Protein 5O45 (pdb70)

InterPro domains:
  IPR003599 Immunoglobulin domain subtype [SM00409] (24-131)
  IPR003599 Immunoglobulin domain subtype [SM00409] (139-227)
  IPR007110 Immunoglobulin-like domain [PS50835] (33-127)
  IPR007110 Immunoglobulin-like domain [PS50835] (133-225)
  IPR013106 Immunoglobulin V-set domain [PF07686] (29-128)
  IPR013162 CD80-like, immunoglobulin C2-set [PF08205] (137-219)
  IPR013783 Immunoglobulin-like fold [G3DSA:2.60.40.10] (17-136)
  IPR013783 Immunoglobulin-like fold [G3DSA:2.60.40.10] (137-239)
  IPR036179 Immunoglobulin-like domain superfamily [SSF48726] (19-128)
  IPR036179 Immunoglobulin-like domain superfamily [SSF48726] (147-221)
  IPR051713 T-cell Activation and Immune Regulation Protein [PTHR25466] (1-289)

Radius of gyration: 16.42 Å; Cα contacts (8 Å, |Δi|>4): 310; chains: 2; bounding box: 39×27×51 Å

GO terms:
  GO:0005515 protein binding (F, IPI)
  GO:0050860 negative regulation of T cell receptor signaling pathway (P, IDA)
  GO:0050868 negative regulation of T cell activation (P, IDA)
  GO:0048018 receptor ligand activity (F, IDA)
  GO:0031901 early endosome membrane (C, IDA)
  GO:0055038 recycling endosome membrane (C, IDA)
  GO:0035666 TRIF-dependent toll-like receptor signaling pathway (P, IDA)
  GO:0005886 plasma membrane (C, IDA)
  GO:0003713 transcription coactivator activity (F, IDA)
  GO:0005886 plasma membrane (C, EXP)
  GO:0012505 endomembrane system (C, EXP)
  GO:0002841 negative regulation of T cell mediated immune response to tumor cell (P, IMP)
  GO:2001186 negative regulation of CD8-positive, alpha-beta T cell activation (P, IMP)
  GO:0034097 response to cytokine (P, IDA)
  GO:0000139 Golgi membrane (C, TAS)
  GO:0005789 endoplasmic reticulum membrane (C, TAS)
  GO:0005829 cytosol (C, TAS)
  GO:0005886 plasma membrane (C, TAS)
  GO:0005654 nucleopl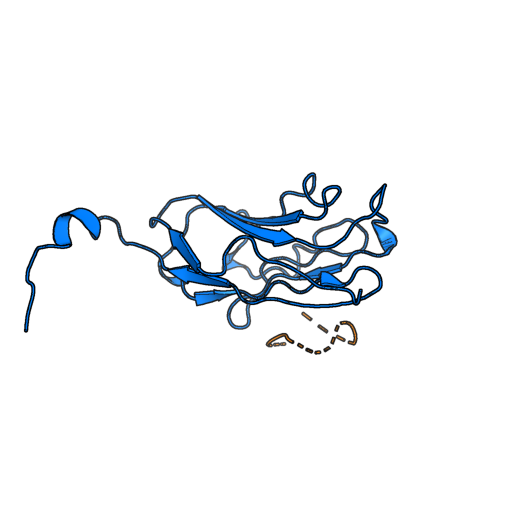asm (C, IDA)
  GO:0016607 nuclear speck (C, IDA)

B-factor: mean 17.04, std 10.74, range [5.49, 106.11]

Nearest PDB structures (foldseek):
  5x8m-assembly1_A  TM=9.997E-01  e=5.915E-23  Homo sapiens
  6nm8-assembly1_A  TM=9.267E-01  e=4.887E-24  Homo sapiens
  6noj-assembly1_A  TM=9.198E-01  e=1.434E-23  Homo sapiens
  5c3t-assembly1_A  TM=9.102E-01  e=3.978E-23  Homo sapiens
  7yds-assembly1_A  TM=9.857E-01  e=5.707E-22  Homo sapiens

Secondary structure (DSSP, 8-state):
-----B-S-SEEEEETTS-EEEEEE----SS--GGG-EEEEEETTEEEEEEETTEE-GGGS-GGGTTTEEE-GGGGGGTEEEEEESS--GGG-EEEEEEEEESEEEEEEEEEEEE-TTTTTTTTS----/--------

Organism: Homo sapiens (NCBI:txid9606)

Foldseek 3Di:
DAWDKDFPDQEAEEEAQAKDKGKIFTDDPAFADQQFKWKWKDFDHFTQWTGHSHDTDVVRGDPVQVVFWDFPSVCVRVRMGIIMGGRDHQVPFGKMKMWMTRPHIDIDIHGYGYDYDCCVVCVVVDDDD/DVVVPDDD

Sequence (137 aa):
NAFTTVTVPPKDLYVVEYGSNMTIECKFPVEKQLDLAALIVYWEMMEDKNIIIQQFVHGEEDDLKKVVQHSSYRQRRARLLLKKDQLSSLGNAALQITDVKLQDAGVYRRCMMISYGGADYKRITVKVNNAPYAAALEHHHHHHFDVYWYLG

CATH classification: 2.60.40.10

Solvent-accessible surface area: 8542 Å² total

Structure (mmCIF, N/CA/C/O backbone):
data_5O45
#
_entry.id   5O45
#
_cell.length_a   31.814
_cell.length_b   53.682
_cell.length_c   80.926
_cell.angle_alpha   90.000
_cell.angle_beta   90.000
_cell.angle_gamma   90.000
#
_symmetry.space_group_name_H-M   'P 21 21 21'
#
loop_
_entity.id
_entity.type
_entity.pdbx_description
1 polymer 'Programmed cell death 1 ligand 1'
2 polymer PHE-MEA-9KK-SAR-ASP-VAL-MEA-TYR-SAR-TRP-TYR-LEU-CCS-GLY-NH2
3 water water
#
loop_
_atom_site.group_PDB
_atom_site.id
_atom_site.type_symbol
_atom_site.label_atom_id
_atom_site.label_alt_id
_atom_site.label_comp_id
_atom_site.label_asym_id
_atom_site.label_entity_id
_atom_site.label_seq_id
_atom_site.pdbx_PDB_ins_code
_atom_site.Cartn_x
_atom_site.Cartn_y
_atom_site.Cartn_z
_atom_site.occupancy
_atom_site.B_iso_or_equiv
_atom_site.auth_seq_id
_atom_site.auth_comp_id
_atom_site.auth_asym_id
_atom_site.auth_atom_id
_atom_site.pdbx_PDB_model_num
ATOM 1 N N . ASN A 1 1 ? -0.952 8.873 -32.964 0.49 35.37 17 ASN A N 1
ATOM 2 C CA . ASN A 1 1 ? -0.945 9.290 -31.555 0.64 35.38 17 ASN A CA 1
ATOM 3 C C . ASN A 1 1 ? 0.463 9.170 -30.979 0.74 35.58 17 ASN A C 1
ATOM 4 O O . ASN A 1 1 ? 1.167 8.224 -31.309 0.77 37.70 17 ASN A O 1
ATOM 7 N N . ALA A 1 2 ? 0.881 10.159 -30.183 0.81 32.79 18 ALA A N 1
ATOM 8 C CA . ALA A 1 2 ? 2.218 10.154 -29.609 0.59 29.91 18 ALA A CA 1
ATOM 9 C C . ALA A 1 2 ? 2.384 8.954 -28.694 1.00 25.42 18 ALA A C 1
ATOM 10 O O . ALA A 1 2 ? 1.417 8.438 -28.127 0.71 25.03 18 ALA A O 1
ATOM 17 N N . PHE A 1 3 ? 3.642 8.574 -28.468 1.00 21.85 19 PHE A N 1
ATOM 18 C CA . PHE A 1 3 ? 3.961 7.436 -27.624 1.00 17.43 19 PHE A CA 1
ATOM 19 C C . PHE A 1 3 ? 3.586 7.734 -26.190 1.00 17.56 19 PHE A C 1
ATOM 20 O O . PHE A 1 3 ? 4.039 8.740 -25.587 1.00 20.44 19 PHE A O 1
ATOM 37 N N A THR A 1 4 ? 2.712 6.899 -25.642 0.75 15.36 20 THR A N 1
ATOM 38 N N B THR A 1 4 ? 2.710 6.904 -25.638 0.25 18.20 20 THR A N 1
ATOM 39 C CA A THR A 1 4 ? 2.170 7.141 -24.314 0.75 15.71 20 THR A CA 1
ATOM 40 C CA B THR A 1 4 ? 2.183 7.147 -24.306 0.25 19.14 20 THR A CA 1
ATOM 41 C C A THR A 1 4 ? 2.234 5.868 -23.496 0.75 15.03 20 THR A C 1
ATOM 42 C C B THR A 1 4 ? 2.229 5.869 -23.494 0.25 17.09 20 THR A C 1
ATOM 43 O O A THR A 1 4 ? 1.833 4.794 -23.972 0.75 16.86 20 THR A O 1
ATOM 44 O O B THR A 1 4 ? 1.817 4.804 -23.967 0.25 18.81 20 THR A O 1
ATOM 65 N N . VAL A 1 5 ? 2.722 5.993 -22.277 1.00 13.59 21 VAL A N 1
ATOM 66 C CA . VAL A 1 5 ? 2.663 4.935 -21.290 1.00 11.59 21 VAL A CA 1
ATOM 67 C C . VAL A 1 5 ? 1.384 5.124 -20.474 0.92 11.76 21 VAL A C 1
ATOM 68 O O . VAL A 1 5 ? 1.090 6.261 -20.091 0.92 12.37 21 VAL A O 1
ATOM 81 N N . THR A 1 6 ? 0.613 4.035 -20.253 1.00 12.74 22 THR A N 1
ATOM 82 C CA . THR A 1 6 ? -0.638 4.073 -19.527 1.00 13.20 22 THR A CA 1
ATOM 83 C C . THR A 1 6 ? -0.479 3.257 -18.250 1.00 11.76 22 THR A C 1
ATOM 84 O O . THR A 1 6 ? 0.355 2.361 -18.151 1.00 11.51 22 THR A O 1
ATOM 91 N N . VAL A 1 7 ? -1.325 3.543 -17.276 0.97 12.34 23 VAL A N 1
ATOM 92 C CA . VAL A 1 7 ? -1.391 2.747 -16.077 1.00 11.79 23 VAL A CA 1
ATOM 93 C C . VAL A 1 7 ? -2.811 2.213 -15.898 1.00 11.86 23 VAL A C 1
ATOM 94 O O . VAL A 1 7 ? -3.786 2.983 -16.027 0.92 13.17 23 VAL A O 1
ATOM 107 N N A PRO A 1 8 ? -2.972 0.927 -15.507 0.47 11.10 24 PRO A N 1
ATOM 108 N N B PRO A 1 8 ? -2.980 0.987 -15.470 0.53 11.79 24 PRO A N 1
ATOM 109 C CA A PRO A 1 8 ? -4.319 0.440 -15.102 0.47 11.00 24 PRO A CA 1
ATOM 110 C CA B PRO A 1 8 ? -4.354 0.544 -15.182 0.53 11.57 24 PRO A CA 1
ATOM 111 C C A PRO A 1 8 ? -4.916 1.270 -14.011 0.47 10.13 24 PRO A C 1
ATOM 112 C C B PRO A 1 8 ? -4.935 1.236 -14.003 0.53 9.93 24 PRO A C 1
ATOM 113 O O A PRO A 1 8 ? -6.114 1.554 -13.987 0.47 10.48 24 PRO A O 1
ATOM 114 O O B PRO A 1 8 ? -6.152 1.392 -13.924 0.53 9.95 24 PRO A O 1
ATOM 135 N N . LYS A 1 9 ? -4.076 1.633 -13.046 1.00 9.76 25 LYS A N 1
ATOM 136 C CA . LYS A 1 9 ? -4.474 2.473 -11.931 0.98 10.29 25 LYS A CA 1
ATOM 137 C C . LYS A 1 9 ? -3.184 3.096 -11.384 0.97 9.53 25 LYS A C 1
ATOM 138 O O . LYS A 1 9 ? -2.066 2.607 -11.618 0.86 9.04 25 LYS A O 1
ATOM 157 N N . ASP A 1 10 ? -3.358 4.180 -10.656 1.00 9.82 26 ASP A N 1
ATOM 158 C CA . ASP A 1 10 ? -2.217 4.936 -10.132 0.97 10.25 26 ASP A CA 1
ATOM 159 C C . ASP A 1 10 ? -2.021 4.810 -8.651 0.94 8.63 26 ASP A C 1
ATOM 160 O O . ASP A 1 10 ? -1.114 5.486 -8.099 0.89 9.21 26 ASP A O 1
ATOM 169 N N . LEU A 1 11 ? -2.766 3.941 -7.980 0.96 9.59 27 LEU A N 1
ATOM 170 C CA . LEU A 1 11 ? -2.685 3.757 -6.544 1.00 9.82 27 LEU A CA 1
ATOM 171 C 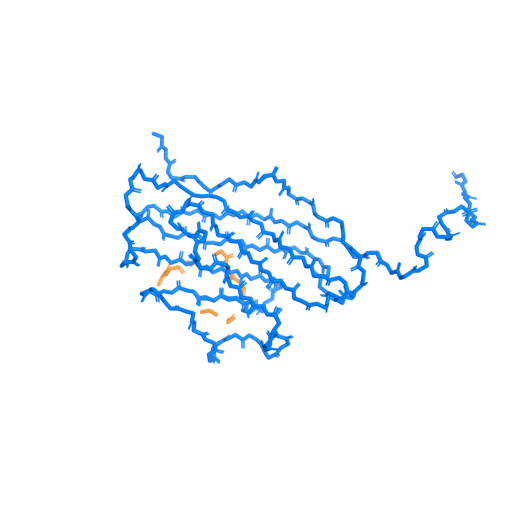C . LEU A 1 11 ? -2.907 2.286 -6.260 0.98 9.43 27 LEU A C 1
ATOM 172 O O . LEU A 1 11 ? -3.913 1.717 -6.693 0.84 10.35 27 LEU A O 1
ATOM 188 N N . TYR A 1 12 ? -1.974 1.646 -5.559 1.00 8.68 28 TYR A N 1
ATOM 189 C CA . TYR A 1 12 ? -2.101 0.268 -5.084 1.00 8.70 28 TYR A CA 1
ATOM 190 C C . TYR A 1 12 ? -2.065 0.268 -3.582 1.00 8.62 28 TYR A C 1
ATOM 191 O O . TYR A 1 12 ? -1.105 0.773 -2.988 0.98 10.52 28 TYR A O 1
ATOM 209 N N . VAL A 1 13 ? -3.055 -0.355 -2.964 1.00 9.14 29 VAL A N 1
ATOM 210 C CA . VAL A 1 13 ? -3.096 -0.588 -1.524 1.00 9.85 29 VAL A CA 1
ATOM 211 C C . VAL A 1 13 ? -2.776 -2.058 -1.316 1.00 10.11 29 VAL A C 1
ATOM 212 O O . VAL A 1 13 ? -3.479 -2.937 -1.840 0.95 11.65 29 VAL A O 1
ATOM 225 N N . VAL A 1 14 ? -1.699 -2.330 -0.625 1.00 9.34 30 VAL A N 1
ATOM 226 C CA . VAL A 1 14 ? -1.160 -3.686 -0.525 1.00 11.00 30 VAL A CA 1
ATOM 227 C C . VAL A 1 14 ? -0.959 -4.067 0.921 1.00 10.27 30 VAL A C 1
ATOM 228 O O . VAL A 1 14 ? -0.701 -3.222 1.767 1.00 11.67 30 VAL A O 1
ATOM 241 N N . GLU A 1 15 ? -1.058 -5.352 1.225 1.00 11.26 31 GLU A N 1
ATOM 242 C CA . GLU A 1 15 ? -0.849 -5.818 2.584 1.00 11.65 31 GLU A CA 1
ATOM 243 C C . GLU A 1 15 ? 0.632 -6.045 2.862 1.00 10.70 31 GLU A C 1
ATOM 244 O O . GLU A 1 15 ? 1.364 -6.636 2.065 1.00 11.74 31 GLU A O 1
ATOM 256 N N . TYR A 1 16 ? 1.071 -5.659 4.051 0.93 10.46 32 TYR A N 1
ATOM 257 C CA . TYR A 1 16 ? 2.437 -5.963 4.518 0.95 10.58 32 TYR A CA 1
ATOM 258 C C . TYR A 1 16 ? 2.689 -7.473 4.371 0.92 11.23 32 TYR A C 1
ATOM 259 O O . TYR A 1 16 ? 1.839 -8.281 4.746 0.98 12.07 32 TYR A O 1
ATOM 277 N N . GLY A 1 17 ? 3.844 -7.851 3.821 1.00 11.96 33 GLY A N 1
ATOM 278 C CA . GLY A 1 17 ? 4.220 -9.269 3.681 0.91 13.59 33 GLY A CA 1
ATOM 279 C C . GLY A 1 17 ? 3.677 -9.952 2.452 0.93 14.32 33 GLY A C 1
ATOM 280 O O . GLY A 1 17 ? 4.047 -11.087 2.180 0.80 16.90 33 GLY A O 1
ATOM 284 N N . SER A 1 18 ? 2.825 -9.308 1.679 1.00 12.80 34 SER A N 1
ATOM 285 C CA . SER A 1 18 ? 2.307 -9.835 0.447 0.93 11.67 34 SER A CA 1
ATOM 286 C C . SER A 1 18 ? 3.319 -9.635 -0.684 1.00 10.91 34 SER A C 1
ATOM 287 O O . SER A 1 18 ? 4.347 -9.027 -0.528 1.00 13.25 34 SER A O 1
ATOM 295 N N . ASN A 1 19 ? 2.971 -10.145 -1.848 1.00 11.21 35 ASN A N 1
ATOM 296 C CA . ASN A 1 19 ? 3.667 -9.840 -3.081 1.00 11.71 35 ASN A CA 1
ATOM 297 C C . ASN A 1 19 ? 2.807 -8.882 -3.891 0.97 11.69 35 ASN A C 1
ATOM 298 O O . ASN A 1 19 ? 1.573 -9.037 -3.951 0.78 13.69 35 ASN A O 1
ATOM 309 N N . MET A 1 20 ? 3.419 -7.877 -4.501 1.00 10.65 36 MET A N 1
ATOM 310 C CA . MET A 1 20 ? 2.663 -6.937 -5.320 1.00 11.24 36 MET A CA 1
ATOM 311 C C . MET A 1 20 ? 3.227 -6.924 -6.722 1.00 9.96 36 MET A C 1
ATOM 312 O O . MET A 1 20 ? 4.426 -7.094 -6.933 1.00 10.22 36 MET A O 1
ATOM 326 N N . THR A 1 21 ? 2.337 -6.686 -7.699 0.99 9.45 37 THR A N 1
ATOM 327 C CA . THR A 1 21 ? 2.702 -6.494 -9.084 1.00 9.22 37 THR A CA 1
ATOM 328 C C . THR A 1 21 ? 2.088 -5.168 -9.530 1.00 8.90 37 THR A C 1
ATOM 329 O O . THR A 1 21 ? 0.852 -5.028 -9.513 1.00 11.39 37 THR A O 1
ATOM 340 N N . ILE A 1 22 ? 2.909 -4.203 -9.918 1.00 7.92 38 ILE A N 1
ATOM 341 C CA . ILE A 1 22 ? 2.453 -2.915 -10.420 1.00 7.93 38 ILE A CA 1
ATOM 342 C C . ILE A 1 22 ? 2.818 -2.814 -11.885 0.92 6.96 38 ILE A C 1
ATOM 343 O O . ILE A 1 22 ? 3.835 -3.321 -12.333 0.96 8.49 38 ILE A O 1
ATOM 359 N N . GLU A 1 23 ? 1.951 -2.173 -12.673 0.91 7.60 39 GLU A N 1
ATOM 360 C CA . GLU A 1 23 ? 2.031 -2.261 -14.120 0.90 7.63 39 GLU A CA 1
ATOM 361 C C . GLU A 1 23 ? 2.020 -0.920 -14.807 0.85 7.32 39 GLU A C 1
ATOM 362 O O . GLU A 1 23 ? 1.290 0.016 -14.433 0.91 7.99 39 GLU A O 1
ATOM 374 N N . CYS A 1 24 ? 2.785 -0.824 -15.881 1.00 6.68 40 CYS A N 1
ATOM 375 C CA . CYS A 1 24 ? 2.741 0.251 -16.875 1.00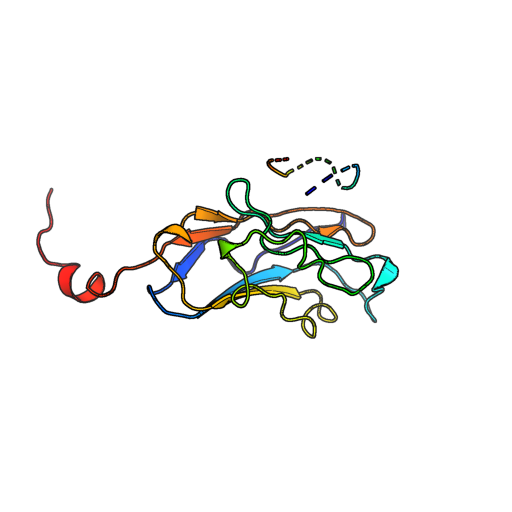 5.95 40 CYS A CA 1
ATOM 376 C C . CYS A 1 24 ? 2.630 -0.376 -18.252 1.00 6.71 40 CYS A C 1
ATOM 377 O O . CYS A 1 24 ? 3.349 -1.304 -18.562 1.00 8.41 40 CYS A O 1
ATOM 384 N N . LYS A 1 25 ? 1.753 0.119 -19.082 1.00 10.09 41 LYS A N 1
ATOM 385 C CA . LYS A 1 25 ? 1.519 -0.411 -20.392 1.00 10.26 41 LYS A CA 1
ATOM 386 C C . LYS A 1 25 ? 2.097 0.522 -21.443 1.00 9.91 41 LYS A C 1
ATOM 387 O O . LYS A 1 25 ? 2.118 1.744 -21.267 1.00 11.55 41 LYS A O 1
ATOM 406 N N . PHE A 1 26 ? 2.527 -0.045 -22.553 1.00 10.11 42 PHE A N 1
ATOM 407 C CA . PHE A 1 26 ? 3.106 0.717 -23.646 1.00 10.48 42 PHE A CA 1
ATOM 408 C C . PHE A 1 26 ? 2.688 0.082 -24.955 1.00 10.09 42 PHE A C 1
ATOM 409 O O . PHE A 1 26 ? 2.329 -1.104 -25.002 0.95 10.98 42 PHE A O 1
ATOM 426 N N . PRO A 1 27 ? 2.707 0.833 -26.052 0.96 10.09 43 PRO A N 1
ATOM 427 C CA . PRO A 1 27 ? 2.148 0.321 -27.300 1.00 10.98 43 PRO A CA 1
ATOM 428 C C . PRO A 1 27 ? 3.133 -0.610 -27.987 1.00 11.10 43 PRO A C 1
ATOM 429 O O . PRO A 1 27 ? 4.278 -0.241 -28.246 0.88 11.61 43 PRO A O 1
ATOM 440 N N . VAL A 1 28 ? 2.629 -1.764 -28.391 1.00 12.31 44 VAL A N 1
ATOM 441 C CA . VAL A 1 28 ? 3.372 -2.758 -29.175 1.00 13.67 44 VAL A CA 1
ATOM 442 C C . VAL A 1 28 ? 2.440 -3.186 -30.305 1.00 16.06 44 VAL A C 1
ATOM 443 O O . VAL A 1 28 ? 1.329 -3.645 -30.077 0.82 15.46 44 VAL A O 1
ATOM 456 N N . GLU A 1 29 ? 2.868 -2.992 -31.538 0.95 20.29 45 GLU A N 1
ATOM 457 C CA . GLU A 1 29 ? 1.862 -3.156 -32.601 0.62 26.11 45 GLU A CA 1
ATOM 458 C C . GLU A 1 29 ? 1.659 -4.612 -32.987 0.50 28.70 45 GLU A C 1
ATOM 459 O O . GLU A 1 29 ? 0.518 -5.085 -33.105 0.45 29.30 45 GLU A O 1
ATOM 470 N N . LYS A 1 30 ? 2.744 -5.318 -33.205 0.82 29.71 46 LYS A N 1
ATOM 471 C CA . LYS A 1 30 ? 2.723 -6.746 -33.506 0.94 29.83 46 LYS A CA 1
ATOM 472 C C . LYS A 1 30 ? 3.763 -7.419 -32.621 1.00 28.68 46 LYS A C 1
ATOM 473 O O . LYS A 1 30 ? 3.551 -7.406 -31.404 0.68 29.24 46 LYS A O 1
ATOM 483 N N . GLN A 1 31 ? 4.891 -7.929 -33.137 0.88 25.83 47 GLN A N 1
ATOM 484 C CA . GLN A 1 31 ? 5.926 -8.557 -32.302 1.00 24.32 47 GLN A CA 1
ATOM 485 C C . GLN A 1 31 ? 6.772 -7.465 -31.644 1.00 21.01 47 GLN A C 1
ATOM 486 O O . GLN A 1 31 ? 7.041 -6.425 -32.233 0.88 20.42 47 GLN A O 1
ATOM 500 N N . LEU A 1 32 ? 7.226 -7.715 -30.440 0.89 18.53 48 LEU A N 1
ATOM 501 C CA . LEU A 1 32 ? 8.084 -6.802 -29.675 1.00 14.95 48 LEU A CA 1
ATOM 502 C C . LEU A 1 32 ? 9.502 -6.756 -30.249 1.00 16.54 48 LEU A C 1
ATOM 503 O O . LEU A 1 32 ? 10.108 -7.813 -30.515 0.93 19.01 48 LEU A O 1
ATOM 519 N N . ASP A 1 33 ? 10.034 -5.554 -30.453 1.00 15.92 49 ASP A N 1
ATOM 520 C CA . ASP A 1 33 ? 11.395 -5.322 -30.895 1.00 15.67 49 ASP A CA 1
ATOM 521 C C . ASP A 1 33 ? 12.250 -5.170 -29.629 1.00 15.36 49 ASP A C 1
ATOM 522 O O . ASP A 1 33 ? 12.359 -4.090 -29.036 1.00 13.55 49 ASP A O 1
ATOM 531 N N . LEU A 1 34 ? 12.868 -6.277 -29.143 1.00 18.54 50 LEU A N 1
ATOM 532 C CA . LEU A 1 34 ? 13.637 -6.197 -27.854 1.00 19.97 50 LEU A CA 1
ATOM 533 C C . LEU A 1 34 ? 14.849 -5.330 -27.945 1.00 20.68 50 LEU A C 1
ATOM 534 O O . LEU A 1 34 ? 15.200 -4.724 -26.932 1.00 25.00 50 LEU A O 1
ATOM 550 N N . ALA A 1 35 ? 15.455 -5.154 -29.110 1.00 19.72 51 ALA A N 1
ATOM 551 C CA . ALA A 1 35 ? 16.566 -4.240 -29.238 1.00 21.08 51 ALA A CA 1
ATOM 552 C C . ALA A 1 35 ? 16.173 -2.869 -28.846 1.00 16.99 51 ALA A C 1
ATOM 553 O O . ALA A 1 35 ? 16.995 -2.188 -28.253 1.00 17.59 51 ALA A O 1
ATOM 560 N N . ALA A 1 36 ? 14.960 -2.458 -29.153 1.00 12.15 52 ALA A N 1
ATOM 561 C CA . ALA A 1 36 ? 14.521 -1.090 -28.960 1.00 10.37 52 ALA A CA 1
ATOM 562 C C . ALA A 1 36 ? 14.081 -0.804 -27.514 0.95 8.61 52 ALA A C 1
ATOM 563 O O . ALA A 1 36 ? 13.983 0.357 -27.133 0.95 12.21 52 ALA A O 1
ATOM 570 N N . LEU A 1 37 ? 13.718 -1.791 -26.744 1.00 7.85 53 LEU A N 1
ATOM 571 C CA . LEU A 1 37 ? 13.007 -1.572 -25.484 1.00 7.45 53 LEU A CA 1
ATOM 572 C C . LEU A 1 37 ? 13.970 -1.281 -24.332 1.00 7.26 53 LEU A C 1
ATOM 573 O O . LEU A 1 37 ? 14.917 -2.051 -24.083 1.00 8.01 53 LEU A O 1
ATOM 589 N N . ILE A 1 38 ? 13.688 -0.209 -23.607 0.92 6.35 54 ILE A N 1
ATOM 590 C CA . ILE A 1 38 ? 14.390 0.108 -22.364 1.00 7.09 54 ILE A CA 1
ATOM 591 C C . ILE A 1 38 ? 13.316 0.357 -21.300 0.96 6.62 54 ILE A C 1
ATOM 592 O O . ILE A 1 38 ? 12.389 1.131 -21.545 0.98 7.38 54 ILE A O 1
ATOM 608 N N . VAL A 1 39 ? 13.429 -0.310 -20.150 0.99 6.85 55 VAL A N 1
ATOM 609 C CA . VAL A 1 39 ? 12.500 -0.124 -19.042 0.88 6.32 55 VAL A CA 1
ATOM 610 C C . VAL A 1 39 ? 13.292 0.174 -17.784 0.95 7.09 55 VAL A C 1
ATOM 611 O O . VAL A 1 39 ? 14.265 -0.513 -17.493 0.97 8.21 55 VAL A O 1
ATOM 624 N N . TYR A 1 40 ? 12.876 1.191 -17.042 0.97 6.83 56 TYR A N 1
ATOM 625 C CA . TYR A 1 40 ? 13.474 1.485 -15.746 0.92 6.69 56 TYR A CA 1
ATOM 626 C C . TYR A 1 40 ? 12.366 1.771 -14.737 0.97 6.70 56 TYR A C 1
ATOM 627 O O . TYR A 1 40 ? 11.528 2.641 -14.971 0.96 7.49 56 TYR A O 1
ATOM 645 N N . TRP A 1 41 ? 12.396 1.057 -13.617 0.92 6.74 57 TRP A N 1
ATOM 646 C CA . TRP A 1 41 ? 11.551 1.320 -12.467 0.92 7.46 57 TRP A CA 1
ATOM 647 C C . TRP A 1 41 ? 12.388 1.859 -11.322 1.00 7.81 57 TRP A C 1
ATOM 648 O O . TRP A 1 41 ? 13.410 1.262 -10.963 1.00 8.28 57 TRP A O 1
ATOM 669 N N . GLU A 1 42 ? 11.927 2.958 -10.720 1.00 7.81 58 GLU A N 1
ATOM 670 C CA . GLU A 1 42 ? 12.612 3.641 -9.636 1.00 8.31 58 GLU A CA 1
ATOM 671 C C . GLU A 1 42 ? 11.617 4.033 -8.561 1.00 8.71 58 GLU A C 1
ATOM 672 O O . GLU A 1 42 ? 10.472 4.356 -8.861 0.85 8.36 58 GLU A O 1
ATOM 684 N N A MET A 1 43 ? 12.066 4.028 -7.305 0.90 8.79 59 MET A N 1
ATOM 685 N N B MET A 1 43 ? 12.063 4.043 -7.320 0.10 11.93 59 MET A N 1
ATOM 686 C CA A MET A 1 43 ? 11.325 4.690 -6.230 0.90 9.40 59 MET A CA 1
ATOM 687 C CA B MET A 1 43 ? 11.360 4.811 -6.313 0.10 15.00 59 MET A CA 1
ATOM 688 C C A MET A 1 43 ? 12.344 5.409 -5.374 0.90 9.59 59 MET A C 1
ATOM 689 C C B MET A 1 43 ? 12.404 5.488 -5.453 0.10 13.51 59 MET A C 1
ATOM 690 O O A MET A 1 43 ? 13.438 4.885 -5.181 0.90 9.79 59 MET A O 1
ATOM 691 O O B MET A 1 43 ? 13.528 4.997 -5.315 0.10 13.77 59 MET A O 1
ATOM 718 N N . GLU A 1 44 ? 12.018 6.607 -4.858 1.00 11.33 60 GLU A N 1
ATOM 719 C CA . GLU A 1 44 ? 13.001 7.425 -4.185 0.85 11.53 60 GLU A CA 1
ATOM 720 C C . GLU A 1 44 ? 14.207 7.545 -5.142 0.88 11.65 60 GLU A C 1
ATOM 721 O O . GLU A 1 44 ? 14.013 7.844 -6.316 0.91 12.35 60 GLU A O 1
ATOM 733 N N . ASP A 1 45 ? 15.394 7.338 -4.665 0.89 11.22 61 ASP A N 1
ATOM 734 C CA . ASP A 1 45 ? 16.595 7.343 -5.482 1.00 12.01 61 ASP A CA 1
ATOM 735 C C . ASP A 1 45 ? 17.142 5.954 -5.719 1.00 10.83 61 ASP A C 1
ATOM 736 O O . ASP A 1 45 ? 18.343 5.800 -5.992 1.00 12.26 61 ASP A O 1
ATOM 745 N N . LYS A 1 46 ? 16.303 4.932 -5.639 1.00 9.90 62 LYS A N 1
ATOM 746 C CA . LYS A 1 46 ? 16.719 3.526 -5.695 0.98 9.58 62 LYS A CA 1
ATOM 747 C C . LYS A 1 46 ? 16.360 2.891 -7.032 0.93 8.38 62 LYS A C 1
ATOM 748 O O . LYS A 1 46 ? 15.216 2.947 -7.504 0.98 8.62 62 LYS A O 1
ATOM 767 N N . ASN A 1 47 ? 17.361 2.235 -7.634 0.89 7.62 63 ASN A N 1
ATOM 768 C CA . ASN A 1 47 ? 17.184 1.486 -8.883 0.90 7.10 63 ASN A CA 1
ATOM 769 C C . ASN A 1 47 ? 16.493 0.151 -8.540 0.89 7.36 63 ASN A C 1
ATOM 770 O O . ASN A 1 47 ? 17.044 -0.681 -7.824 0.99 8.55 63 ASN A O 1
ATOM 781 N N . ILE A 1 48 ? 15.250 0.006 -8.998 1.00 8.12 64 ILE A N 1
ATOM 782 C CA . ILE A 1 48 ? 14.501 -1.207 -8.690 1.00 8.68 64 ILE A CA 1
ATOM 783 C C . ILE A 1 48 ? 14.789 -2.257 -9.739 1.00 8.57 64 ILE A C 1
ATOM 784 O O . ILE A 1 48 ? 15.217 -3.380 -9.410 0.94 10.02 64 ILE A O 1
ATOM 800 N N A ILE A 1 49 ? 14.659 -1.877 -11.000 0.51 7.80 65 ILE A N 1
ATOM 801 N N B ILE A 1 49 ? 14.433 -1.994 -11.000 0.49 8.50 65 ILE A N 1
ATOM 802 C CA A ILE A 1 49 ? 15.049 -2.760 -12.083 0.51 7.60 65 ILE A CA 1
ATOM 803 C CA B ILE A 1 49 ? 14.791 -2.832 -12.164 0.49 9.83 65 ILE A CA 1
ATOM 804 C C A ILE A 1 49 ? 15.240 -1.947 -13.360 0.51 7.02 65 ILE A C 1
ATOM 805 C C B ILE A 1 49 ? 15.213 -1.931 -13.304 0.49 8.83 65 ILE A C 1
ATOM 806 O O A ILE A 1 49 ? 14.350 -1.169 -13.748 0.51 6.59 65 ILE A O 1
ATOM 807 O O B ILE A 1 49 ? 14.619 -0.866 -13.537 0.49 7.46 65 ILE A O 1
ATOM 838 N N A GLN A 1 50 ? 16.389 -2.113 -14.011 0.51 6.74 66 GLN A N 1
ATOM 839 N N B GLN A 1 50 ? 16.196 -2.413 -14.064 0.49 8.50 66 GLN A N 1
ATOM 840 C CA A GLN A 1 50 ? 16.576 -1.589 -15.362 0.51 7.19 66 GLN A CA 1
ATOM 841 C CA B GLN A 1 50 ? 16.723 -1.755 -15.260 0.49 8.86 66 GLN A CA 1
ATOM 842 C C A GLN A 1 50 ? 16.717 -2.771 -16.303 0.51 6.87 66 GLN A C 1
ATOM 843 C C B GLN A 1 50 ? 16.836 -2.825 -16.342 0.49 8.81 66 GLN A C 1
ATOM 844 O O A GLN A 1 50 ? 17.343 -3.790 -15.975 0.51 7.80 66 GLN A O 1
ATOM 845 O O B GLN A 1 50 ? 17.497 -3.854 -16.128 0.49 10.08 66 GLN A O 1
ATOM 872 N N . PHE A 1 51 ? 16.195 -2.591 -17.488 0.97 7.48 67 PHE A N 1
ATOM 873 C CA . PHE A 1 51 ? 16.093 -3.630 -18.531 0.96 7.31 67 PHE A CA 1
ATOM 874 C C . PHE A 1 51 ? 16.454 -3.004 -19.854 0.86 6.49 67 PHE A C 1
ATOM 875 O O . PHE A 1 51 ? 15.862 -2.002 -20.269 0.91 7.21 67 PHE A O 1
ATOM 892 N N . VAL A 1 52 ? 17.454 -3.588 -20.524 0.94 7.50 68 VAL A N 1
ATOM 893 C CA . VAL A 1 52 ? 17.986 -3.058 -21.777 1.00 8.77 68 VAL A CA 1
ATOM 894 C C . VAL A 1 52 ? 18.559 -4.230 -22.558 0.98 8.76 68 VAL A C 1
ATOM 895 O O . VAL A 1 52 ? 19.089 -5.179 -21.975 0.99 9.37 68 VAL A O 1
ATOM 908 N N . HIS A 1 53 ? 18.456 -4.178 -23.877 0.92 9.18 69 HIS A N 1
ATOM 909 C CA . HIS A 1 53 ? 18.969 -5.246 -24.732 0.90 10.55 69 HIS A CA 1
ATOM 910 C C . HIS A 1 53 ? 18.475 -6.620 -24.262 0.89 10.51 69 HIS A C 1
ATOM 911 O O . HIS A 1 53 ? 19.179 -7.635 -24.305 0.85 11.78 69 HIS A O 1
ATOM 925 N N . GLY A 1 54 ? 17.217 -6.668 -23.845 1.00 10.07 70 GLY A N 1
ATOM 926 C CA . GLY A 1 54 ? 16.559 -7.904 -23.493 0.98 10.33 70 GLY A CA 1
ATOM 927 C C . GLY A 1 54 ? 16.902 -8.495 -22.144 0.98 9.48 70 GLY A C 1
ATOM 928 O O . GLY A 1 54 ? 16.471 -9.629 -21.891 0.96 10.13 70 GLY A O 1
ATOM 932 N N . GLU A 1 55 ? 17.656 -7.791 -21.289 1.00 8.90 71 GLU A N 1
ATOM 933 C CA . GLU A 1 55 ? 18.104 -8.314 -20.032 1.00 9.00 71 GLU A CA 1
ATOM 934 C C . GLU A 1 55 ? 17.981 -7.309 -18.899 1.00 8.39 71 GLU A C 1
ATOM 935 O O . GLU A 1 55 ? 18.160 -6.096 -19.094 0.97 8.86 71 GLU A O 1
ATOM 947 N N . GLU A 1 56 ? 17.714 -7.827 -17.697 0.96 8.22 72 GLU A N 1
ATOM 948 C CA . GLU A 1 56 ? 17.807 -7.040 -16.480 1.00 8.78 72 GLU A CA 1
ATOM 949 C C . GLU A 1 56 ? 19.269 -6.848 -16.097 1.00 9.16 72 GLU A C 1
ATOM 950 O O . GLU A 1 56 ? 20.066 -7.788 -16.173 0.88 11.98 72 GLU A O 1
ATOM 962 N N A ASP A 1 57 ? 19.631 -5.652 -15.610 0.68 8.30 73 ASP A N 1
ATOM 963 N N B ASP A 1 57 ? 19.602 -5.656 -15.610 0.32 10.43 73 ASP A N 1
ATOM 964 C CA A ASP A 1 57 ? 20.994 -5.362 -15.148 0.68 8.39 73 ASP A CA 1
ATOM 965 C CA B ASP A 1 57 ? 20.943 -5.387 -15.117 0.32 11.76 73 ASP A CA 1
ATOM 966 C C A ASP A 1 57 ? 20.985 -5.425 -13.620 0.68 8.47 73 ASP A C 1
ATOM 967 C C B ASP A 1 57 ? 20.924 -5.441 -13.591 0.32 10.68 73 ASP A C 1
ATOM 968 O O A ASP A 1 57 ? 20.896 -4.406 -12.927 0.68 9.87 73 ASP A O 1
ATOM 969 O O B ASP A 1 57 ? 20.782 -4.442 -12.888 0.32 11.90 73 ASP A O 1
ATOM 986 N N . LEU A 1 58 ? 21.067 -6.645 -13.066 1.00 9.30 74 LEU A N 1
ATOM 987 C CA . LEU A 1 58 ? 20.927 -6.828 -11.644 1.00 10.14 74 LEU A CA 1
ATOM 988 C C . LEU A 1 58 ? 22.130 -6.321 -10.841 1.00 9.93 74 LEU A C 1
ATOM 989 O O . LEU A 1 58 ? 22.004 -6.096 -9.649 0.94 10.79 74 LEU A O 1
ATOM 1005 N N A LYS A 1 59 ? 23.258 -6.069 -11.478 0.48 9.17 75 LYS A N 1
ATOM 1006 N N B LYS A 1 59 ? 23.274 -6.102 -11.484 0.52 10.42 75 LYS A N 1
ATOM 1007 C CA A LYS A 1 59 ? 24.377 -5.539 -10.729 0.48 9.93 75 LYS A CA 1
ATOM 1008 C CA B LYS A 1 59 ? 24.444 -5.509 -10.831 0.52 11.41 75 LYS A CA 1
ATOM 1009 C C A LYS A 1 59 ? 24.146 -4.120 -10.253 0.48 10.35 75 LYS A C 1
ATOM 1010 C C B LYS A 1 59 ? 24.278 -4.029 -10.531 0.52 10.65 75 LYS A C 1
ATOM 1011 O O A LYS A 1 59 ? 24.690 -3.735 -9.202 0.48 11.77 75 LYS A O 1
ATOM 1012 O O B LYS A 1 59 ? 25.129 -3.436 -9.867 0.52 11.36 75 LYS A O 1
ATOM 1049 N N A VAL A 1 60 ? 23.231 -3.399 -10.889 0.48 9.43 76 VAL A N 1
ATOM 1050 N N B VAL A 1 60 ? 23.201 -3.418 -11.002 0.52 9.30 76 VAL A N 1
ATOM 1051 C CA A VAL A 1 60 ? 22.935 -2.012 -10.570 0.48 10.30 76 VAL A CA 1
ATOM 1052 C CA B VAL A 1 60 ? 22.896 -2.023 -10.709 0.52 9.68 76 VAL A CA 1
ATOM 1053 C C A VAL A 1 60 ? 21.635 -1.862 -9.800 0.48 9.67 76 VAL A C 1
ATOM 1054 C C B VAL A 1 60 ? 21.679 -1.884 -9.801 0.52 8.96 76 VAL A C 1
ATOM 1055 O O A VAL A 1 60 ? 21.251 -0.760 -9.419 0.48 10.13 76 VAL A O 1
ATOM 1056 O O B VAL A 1 60 ?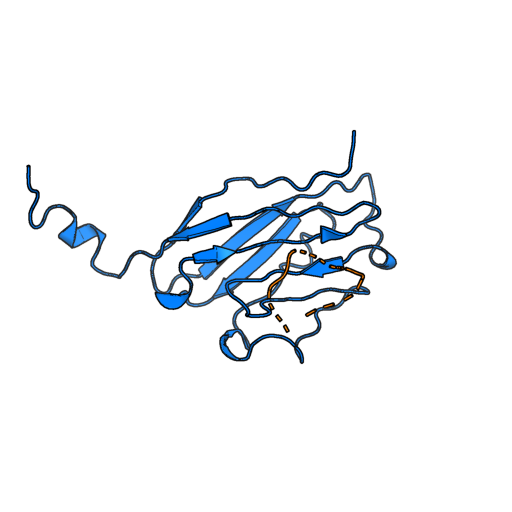 21.428 -0.797 -9.284 0.52 9.38 76 VAL A O 1
ATOM 1081 N N . GLN A 1 61 ? 20.923 -2.962 -9.582 1.00 8.88 77 GLN A N 1
ATOM 1082 C CA . GLN A 1 61 ? 19.765 -2.949 -8.747 1.00 8.73 77 GLN A CA 1
ATOM 1083 C C . GLN A 1 61 ? 20.148 -2.623 -7.300 1.00 8.87 77 GLN A C 1
ATOM 1084 O O . GLN A 1 61 ? 21.174 -3.106 -6.797 1.00 10.38 77 GLN A O 1
ATOM 1098 N N . HIS A 1 62 ? 19.346 -1.823 -6.631 1.00 8.64 78 HIS A N 1
ATOM 1099 C CA . HIS A 1 62 ? 19.599 -1.513 -5.218 1.00 9.10 78 HIS A CA 1
ATOM 1100 C C . HIS A 1 62 ? 19.549 -2.800 -4.401 0.94 9.13 78 HIS A C 1
ATOM 1101 O O . HIS A 1 62 ? 18.701 -3.663 -4.625 0.93 9.50 78 HIS A O 1
ATOM 1115 N N . SER A 1 63 ? 20.428 -2.897 -3.410 0.91 10.29 79 SER A N 1
ATOM 1116 C CA . SER A 1 63 ? 20.563 -4.134 -2.657 0.96 12.45 79 SER A CA 1
ATOM 1117 C C . SER A 1 63 ? 19.292 -4.525 -1.921 1.00 11.73 79 SER A C 1
ATOM 1118 O O . SER A 1 63 ? 19.075 -5.718 -1.659 0.91 12.82 79 SER A O 1
ATOM 1126 N N . SER A 1 64 ? 18.458 -3.554 -1.570 1.00 12.00 80 SER A N 1
ATOM 1127 C CA . SER A 1 64 ? 17.216 -3.891 -0.868 0.91 11.83 80 SER A CA 1
ATOM 1128 C C . SER A 1 64 ? 16.269 -4.742 -1.697 1.00 12.16 80 SER A C 1
ATOM 1129 O O . SER A 1 64 ? 15.349 -5.330 -1.134 0.96 13.86 80 SER A O 1
ATOM 1137 N N . TYR A 1 65 ? 16.455 -4.773 -3.010 1.00 10.44 81 TYR A N 1
ATOM 1138 C CA . TYR A 1 65 ? 15.610 -5.504 -3.929 0.96 10.40 81 TYR A CA 1
ATOM 1139 C C . TYR A 1 65 ? 16.179 -6.856 -4.361 1.00 11.24 81 TYR A C 1
ATOM 1140 O O . TYR A 1 65 ? 15.542 -7.535 -5.156 0.95 10.81 81 TYR A O 1
ATOM 1158 N N . ARG A 1 66 ? 17.347 -7.249 -3.859 1.00 12.84 82 ARG A N 1
ATOM 1159 C CA . ARG A 1 66 ? 17.968 -8.481 -4.310 1.00 14.98 82 ARG A CA 1
ATOM 1160 C C . ARG A 1 66 ? 17.031 -9.628 -4.029 1.00 13.72 82 ARG A C 1
ATOM 1161 O O . ARG A 1 66 ? 16.580 -9.835 -2.897 1.00 15.31 82 ARG A O 1
ATOM 1175 N N . GLN A 1 67 ? 16.812 -10.433 -5.045 1.00 13.31 83 GLN A N 1
ATOM 1176 C CA . GLN A 1 67 ? 15.935 -11.599 -4.951 1.00 14.99 83 GLN A CA 1
ATOM 1177 C C . GLN A 1 67 ? 14.492 -11.230 -4.655 1.00 14.04 83 GLN A C 1
ATOM 1178 O O . GLN A 1 67 ? 13.694 -12.134 -4.334 0.68 15.05 83 GLN A O 1
ATOM 1192 N N A ARG A 1 68 ? 14.101 -10.003 -4.797 0.38 12.97 84 ARG A N 1
ATOM 1193 N N B ARG A 1 68 ? 14.089 -9.949 -4.785 0.62 11.14 84 ARG A N 1
ATOM 1194 C CA A ARG A 1 68 ? 12.704 -9.749 -4.515 0.38 13.12 84 ARG A CA 1
ATOM 1195 C CA B ARG A 1 68 ? 12.747 -9.469 -4.450 0.62 11.02 84 ARG A CA 1
ATOM 1196 C C A ARG A 1 68 ? 12.100 -8.650 -5.387 0.38 11.79 84 ARG A C 1
ATOM 1197 C C B ARG A 1 68 ? 12.046 -8.818 -5.617 0.62 10.27 84 ARG A C 1
ATOM 1198 O O A ARG A 1 68 ? 10.999 -8.213 -5.028 0.38 11.66 84 ARG A O 1
ATOM 1199 O O B ARG A 1 68 ? 10.824 -8.951 -5.755 0.62 11.00 84 ARG A O 1
ATOM 1240 N N . ALA A 1 69 ? 12.759 -8.115 -6.458 1.00 10.60 85 ALA A N 1
ATOM 1241 C CA . ALA A 1 69 ? 12.112 -7.314 -7.506 1.00 9.81 85 ALA A CA 1
ATOM 1242 C C . ALA A 1 69 ? 12.555 -7.817 -8.858 1.00 9.51 85 ALA A C 1
ATOM 1243 O O . ALA A 1 69 ? 13.754 -8.028 -9.085 0.92 9.89 85 ALA A O 1
ATOM 1250 N N . ARG A 1 70 ? 11.591 -7.988 -9.756 1.00 9.28 86 ARG A N 1
ATOM 1251 C CA . ARG A 1 70 ? 11.867 -8.425 -11.133 1.00 10.08 86 ARG A CA 1
ATOM 1252 C C . ARG A 1 70 ? 10.758 -7.935 -12.040 1.00 9.26 86 ARG A C 1
ATOM 1253 O O . ARG A 1 70 ? 9.664 -7.618 -11.581 1.00 10.67 86 ARG A O 1
ATOM 1274 N N A LEU A 1 71 ? 11.047 -7.889 -13.332 0.68 8.52 87 LEU A N 1
ATOM 1275 N N B LEU A 1 71 ? 11.064 -7.947 -13.323 0.32 10.69 87 LEU A N 1
ATOM 1276 C CA A LEU A 1 71 ? 9.990 -7.773 -14.341 0.68 7.68 87 LEU A CA 1
ATOM 1277 C CA B LEU A 1 71 ? 10.073 -7.811 -14.376 0.32 11.45 87 LEU A CA 1
ATOM 1278 C C A LEU A 1 71 ? 9.453 -9.136 -14.696 0.68 8.62 87 LEU A C 1
ATOM 1279 C C B LEU A 1 71 ? 9.468 -9.176 -14.668 0.32 10.80 87 LEU A C 1
ATOM 1280 O O A LEU A 1 71 ? 10.191 -10.119 -14.782 0.68 10.38 87 LEU A O 1
ATOM 1281 O O B LEU A 1 71 ? 10.159 -10.200 -14.588 0.32 11.15 87 LEU A O 1
ATOM 1312 N N . LEU A 1 72 ? 8.160 -9.209 -14.964 1.00 9.70 88 LEU A N 1
ATOM 1313 C CA . LEU A 1 72 ? 7.527 -10.408 -15.528 1.00 9.53 88 LEU A CA 1
ATOM 1314 C C . LEU A 1 72 ? 7.807 -10.337 -17.027 1.00 9.66 88 LEU A C 1
ATOM 1315 O O . LEU A 1 72 ? 7.091 -9.673 -17.790 0.99 10.19 88 LEU A O 1
ATOM 1331 N N A LYS A 1 73 ? 8.907 -10.940 -17.466 0.43 9.93 89 LYS A N 1
ATOM 1332 N N B LYS A 1 73 ? 8.906 -10.961 -17.453 0.57 11.80 89 LYS A N 1
ATOM 1333 C CA A LYS A 1 73 ? 9.435 -10.594 -18.795 0.43 9.85 89 LYS A CA 1
ATOM 1334 C CA B LYS A 1 73 ? 9.434 -10.691 -18.798 0.57 14.10 89 LYS A CA 1
ATOM 1335 C C A LYS A 1 73 ? 8.579 -11.145 -19.935 0.43 11.08 89 LYS A C 1
ATOM 1336 C C B LYS A 1 73 ? 8.449 -11.067 -19.864 0.57 13.17 89 LYS A C 1
ATOM 1337 O O A LYS A 1 73 ? 8.547 -10.565 -21.034 0.43 10.49 89 LYS A O 1
ATOM 1338 O O B LYS A 1 73 ? 8.300 -10.364 -20.878 0.57 13.04 89 LYS A O 1
ATOM 1375 N N . ASP A 1 74 ? 7.814 -12.201 -19.704 1.00 12.92 90 ASP A N 1
ATOM 1376 C CA . ASP A 1 74 ? 6.864 -12.630 -20.749 1.00 15.52 90 ASP A CA 1
ATOM 1377 C C . ASP A 1 74 ? 5.695 -11.649 -20.961 1.00 14.17 90 ASP A C 1
ATOM 1378 O O . ASP A 1 74 ? 5.075 -11.659 -22.022 0.87 18.08 90 ASP A O 1
ATOM 1387 N N . GLN A 1 75 ? 5.480 -10.729 -20.076 1.00 11.75 91 GLN A N 1
ATOM 1388 C CA . GLN A 1 75 ? 4.466 -9.707 -20.277 0.99 12.16 91 GLN A CA 1
ATOM 1389 C C . GLN A 1 75 ? 4.937 -8.592 -21.187 1.00 11.19 91 GLN A C 1
ATOM 1390 O O . GLN A 1 75 ? 4.106 -7.874 -21.746 1.00 10.99 91 GLN A O 1
ATOM 1404 N N . LEU A 1 76 ? 6.221 -8.416 -21.378 0.96 11.38 92 LEU A N 1
ATOM 1405 C CA . LEU A 1 76 ? 6.718 -7.323 -22.199 1.00 11.85 92 LEU A CA 1
ATOM 1406 C C . LEU A 1 76 ? 6.234 -7.415 -23.624 1.00 13.86 92 LEU A C 1
ATOM 1407 O O . LEU A 1 76 ? 5.958 -6.414 -24.251 1.00 15.19 92 LEU A O 1
ATOM 1423 N N A SER A 1 77 ? 6.071 -8.616 -24.193 0.61 16.82 93 SER A N 1
ATOM 1424 N N B SER A 1 77 ? 6.072 -8.635 -24.170 0.39 16.92 93 SER A N 1
ATOM 1425 C CA A SER A 1 77 ? 5.553 -8.714 -25.587 0.61 18.85 93 SER A CA 1
ATOM 1426 C CA B SER A 1 77 ? 5.545 -8.852 -25.532 0.39 18.97 93 SER A CA 1
ATOM 1427 C C A SER A 1 77 ? 4.100 -8.373 -25.726 0.61 19.81 93 SER A C 1
ATOM 1428 C C B SER A 1 77 ? 4.133 -8.352 -25.708 0.39 19.73 93 SER A C 1
ATOM 1429 O O A SER A 1 77 ? 3.608 -8.319 -26.871 0.61 22.24 93 SER A O 1
ATOM 1430 O O B SER A 1 77 ? 3.703 -8.064 -26.846 0.39 21.55 93 SER A O 1
ATOM 1445 N N . LEU A 1 78 ? 3.413 -8.271 -24.614 1.00 18.40 94 LEU A N 1
ATOM 1446 C CA . LEU A 1 78 ? 2.071 -7.838 -24.599 1.00 18.34 94 LEU A CA 1
ATOM 1447 C C . LEU A 1 78 ? 2.014 -6.359 -24.352 1.00 16.32 94 LEU A C 1
ATOM 1448 O O . LEU A 1 78 ? 0.937 -5.835 -24.185 0.78 16.50 94 LEU A O 1
ATOM 1464 N N . GLY A 1 79 ? 3.153 -5.669 -24.288 1.00 12.80 95 GLY A N 1
ATOM 1465 C CA . GLY A 1 79 ? 3.137 -4.262 -23.961 1.00 11.36 95 GLY A CA 1
ATOM 1466 C C . GLY A 1 79 ? 2.886 -3.967 -22.520 1.00 9.63 95 GLY A C 1
ATOM 1467 O O . GLY A 1 79 ? 2.373 -2.908 -22.195 1.00 11.00 95 GLY A O 1
ATOM 1471 N N . ASN A 1 80 ? 3.265 -4.847 -21.612 0.98 9.35 96 ASN A N 1
ATOM 1472 C CA . ASN A 1 80 ? 3.032 -4.663 -20.179 0.99 8.80 96 ASN A CA 1
ATOM 1473 C C . ASN A 1 80 ? 4.380 -4.785 -19.458 1.00 8.38 96 ASN A C 1
ATOM 1474 O O . ASN A 1 80 ? 5.008 -5.849 -19.498 1.00 9.29 96 ASN A O 1
ATOM 1485 N N . ALA A 1 81 ? 4.806 -3.682 -18.841 0.92 7.36 97 ALA A N 1
ATOM 1486 C CA . ALA A 1 81 ? 5.956 -3.657 -17.956 0.87 7.26 97 ALA A CA 1
ATOM 1487 C C . ALA A 1 81 ? 5.422 -3.867 -16.537 0.87 6.88 97 ALA A C 1
ATOM 1488 O O . ALA A 1 81 ? 4.828 -2.950 -15.940 0.89 7.98 97 ALA A O 1
ATOM 1495 N N . ALA A 1 82 ? 5.538 -5.095 -16.052 0.97 7.37 98 ALA A N 1
ATOM 1496 C CA . ALA A 1 82 ? 4.937 -5.532 -14.819 0.99 7.63 98 ALA A CA 1
ATOM 1497 C C . ALA A 1 82 ? 6.066 -5.807 -13.828 0.88 7.09 98 ALA A C 1
ATOM 1498 O O . ALA A 1 82 ? 6.850 -6.762 -14.002 0.89 8.11 98 ALA A O 1
ATOM 1505 N N . LEU A 1 83 ? 6.148 -4.955 -12.810 0.88 6.93 99 LEU A N 1
ATOM 1506 C CA . LEU A 1 83 ? 7.154 -5.063 -11.738 0.88 6.75 99 LEU A CA 1
ATOM 1507 C C . LEU A 1 83 ? 6.555 -5.832 -10.589 0.88 6.87 99 LEU A C 1
ATOM 1508 O O . LEU A 1 83 ? 5.561 -5.388 -9.998 0.88 7.30 99 LEU A O 1
ATOM 1524 N N . GLN A 1 84 ? 7.158 -6.952 -10.249 1.00 8.46 100 GLN A N 1
ATOM 1525 C CA . GLN A 1 84 ? 6.760 -7.709 -9.058 1.00 9.08 100 GLN A CA 1
ATOM 1526 C C . GLN A 1 84 ? 7.793 -7.510 -7.960 1.00 9.05 100 GLN A C 1
ATOM 1527 O O . GLN A 1 84 ? 8.993 -7.689 -8.184 0.94 10.64 100 GLN A O 1
ATOM 1541 N N . ILE A 1 85 ? 7.302 -7.166 -6.770 1.00 9.22 101 ILE A N 1
ATOM 1542 C CA . ILE A 1 85 ? 8.120 -7.080 -5.571 1.00 9.42 101 ILE A CA 1
ATOM 1543 C C . ILE A 1 85 ? 7.538 -8.063 -4.560 0.92 9.70 101 ILE A C 1
ATOM 1544 O O . ILE A 1 85 ? 6.354 -7.980 -4.225 0.98 11.30 101 ILE A O 1
ATOM 1560 N N . THR A 1 86 ? 8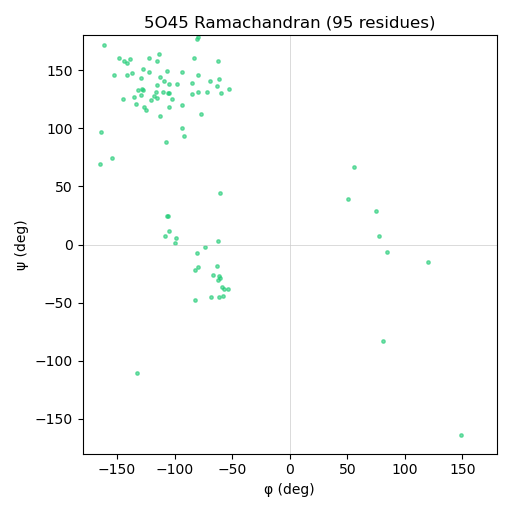.370 -8.966 -4.073 1.00 10.28 102 THR A N 1
ATOM 1561 C CA . THR A 1 86 ? 7.960 -9.952 -3.103 1.00 11.24 102 THR A CA 1
ATOM 1562 C C . THR A 1 86 ? 8.242 -9.467 -1.677 1.00 11.26 102 THR A C 1
ATOM 1563 O O . THR A 1 86 ? 9.194 -8.737 -1.421 0.84 12.24 102 THR A O 1
ATOM 1574 N N . ASP A 1 87 ? 7.379 -9.916 -0.777 0.99 11.87 103 ASP A N 1
ATOM 1575 C CA . ASP A 1 87 ? 7.494 -9.682 0.656 0.98 13.09 103 ASP A CA 1
ATOM 1576 C C . ASP A 1 87 ? 7.583 -8.178 0.957 1.00 11.84 103 ASP A C 1
ATOM 1577 O O . ASP A 1 87 ? 8.581 -7.614 1.417 1.00 13.09 103 ASP A O 1
ATOM 1586 N N . VAL A 1 88 ? 6.454 -7.528 0.666 1.00 11.98 104 VAL A N 1
ATOM 1587 C CA . VAL A 1 88 ? 6.337 -6.080 0.785 1.00 11.63 104 VAL A CA 1
ATOM 1588 C C . VAL A 1 88 ? 6.511 -5.613 2.228 0.98 11.65 104 VAL A C 1
ATOM 1589 O O . VAL A 1 88 ? 5.954 -6.204 3.173 0.87 13.57 104 VAL A O 1
ATOM 1602 N N . LYS A 1 89 ? 7.272 -4.534 2.407 0.85 9.74 105 LYS A N 1
ATOM 1603 C CA . LYS A 1 89 ? 7.576 -3.919 3.679 0.85 9.85 105 LYS A CA 1
ATOM 1604 C C . LYS A 1 89 ? 6.947 -2.538 3.778 0.90 9.40 105 LYS A C 1
ATOM 1605 O O . LYS A 1 89 ? 6.568 -1.943 2.784 0.98 10.17 105 LYS A O 1
ATOM 1624 N N . LEU A 1 90 ? 6.876 -2.003 5.008 1.00 10.14 106 LEU A N 1
ATOM 1625 C CA . LEU A 1 90 ? 6.319 -0.646 5.158 0.98 10.00 106 LEU A CA 1
ATOM 1626 C C . LEU A 1 90 ? 7.086 0.372 4.312 0.97 10.85 106 LEU A C 1
ATOM 1627 O O . LEU A 1 90 ? 6.495 1.280 3.750 0.88 11.49 106 LEU A O 1
ATOM 1643 N N . GLN A 1 91 ? 8.391 0.223 4.227 0.89 11.37 107 GLN A N 1
ATOM 1644 C CA . GLN A 1 91 ? 9.235 1.161 3.468 0.80 12.02 107 GLN A CA 1
ATOM 1645 C C . GLN A 1 91 ? 9.110 1.006 1.965 0.84 12.12 107 GLN A C 1
ATOM 1646 O O . GLN A 1 91 ? 9.701 1.801 1.218 0.92 14.65 107 GLN A O 1
ATOM 1660 N N . ASP A 1 92 ? 8.323 0.048 1.469 0.94 11.73 108 ASP A N 1
ATOM 1661 C CA . ASP A 1 92 ? 7.958 -0.025 0.069 0.96 11.21 108 ASP A CA 1
ATOM 1662 C C . ASP A 1 92 ? 6.826 0.909 -0.274 0.92 9.81 108 ASP A C 1
ATOM 1663 O O . ASP A 1 92 ? 6.506 1.051 -1.463 0.91 10.16 108 ASP A O 1
ATOM 1672 N N . ALA A 1 93 ? 6.192 1.560 0.683 0.92 9.50 109 ALA A N 1
ATOM 1673 C CA . ALA A 1 93 ? 5.206 2.585 0.392 0.92 9.51 109 ALA A CA 1
ATOM 1674 C C . ALA A 1 93 ? 5.909 3.802 -0.206 0.92 9.64 109 ALA A C 1
ATOM 1675 O O . ALA A 1 93 ? 7.005 4.177 0.236 0.92 10.91 109 ALA A O 1
ATOM 1682 N N . GLY A 1 94 ? 5.279 4.397 -1.188 1.00 9.64 110 GLY A N 1
ATOM 1683 C CA . GLY A 1 94 ? 5.812 5.617 -1.785 0.90 9.74 110 GLY A CA 1
ATOM 1684 C C . GLY A 1 94 ? 5.452 5.703 -3.243 0.99 8.70 110 GLY A C 1
ATOM 1685 O O . GLY A 1 94 ? 4.571 5.003 -3.736 0.98 9.07 110 GLY A O 1
ATOM 1689 N N . VAL A 1 95 ? 6.150 6.583 -3.932 0.99 8.98 111 VAL A N 1
ATOM 1690 C CA . VAL A 1 95 ? 5.879 6.888 -5.340 1.00 9.55 111 VAL A CA 1
ATOM 1691 C C . VAL A 1 95 ? 6.919 6.175 -6.201 0.91 8.73 111 VAL A C 1
ATOM 1692 O O . VAL A 1 95 ? 8.137 6.350 -6.034 0.94 10.70 111 VAL A O 1
ATOM 1705 N N . TYR A 1 96 ? 6.433 5.400 -7.127 1.00 8.58 112 TYR A N 1
ATOM 1706 C CA . TYR A 1 96 ? 7.224 4.651 -8.099 1.00 8.50 112 TYR A CA 1
ATOM 1707 C C . TYR A 1 96 ? 7.076 5.323 -9.448 1.00 8.79 112 TYR A C 1
ATOM 1708 O O . TYR A 1 96 ? 6.008 5.811 -9.811 0.98 11.41 112 TYR A O 1
ATOM 1726 N N A ARG A 1 97 ? 8.144 5.338 -10.202 0.57 7.14 113 ARG A N 1
ATOM 1727 N N B ARG A 1 97 ? 8.151 5.275 -10.230 0.43 9.40 113 ARG A N 1
ATOM 1728 C CA A ARG A 1 97 ? 8.095 5.773 -11.586 0.57 6.98 113 ARG A CA 1
ATOM 1729 C CA B ARG A 1 97 ? 8.134 5.741 -11.609 0.43 11.04 113 ARG A CA 1
ATOM 1730 C C A ARG A 1 97 ? 8.500 4.618 -12.490 0.57 6.36 113 ARG A C 1
ATOM 1731 C C B ARG A 1 97 ? 8.508 4.601 -12.537 0.43 11.34 113 ARG A C 1
ATOM 1732 O O A ARG A 1 97 ? 9.512 3.957 -12.267 0.57 7.72 113 ARG A O 1
ATOM 1733 O O B ARG A 1 97 ? 9.495 3.890 -12.299 0.43 10.88 113 ARG A O 1
ATOM 1774 N N . CYS A 1 98 ? 7.703 4.405 -13.533 1.00 5.66 114 CYS A N 1
ATOM 1775 C CA . CYS A 1 98 ? 8.062 3.522 -14.614 1.00 5.56 114 CYS A CA 1
ATOM 1776 C C . CYS A 1 98 ? 8.446 4.404 -15.813 1.00 5.90 114 CYS A C 1
ATOM 1777 O O . CYS A 1 98 ? 7.679 5.275 -16.199 1.00 7.94 114 CYS A O 1
ATOM 1784 N N A MET A 1 99 ? 9.636 4.174 -16.362 0.57 5.51 115 MET A N 1
ATOM 1785 N N B MET A 1 99 ? 9.556 4.140 -16.366 0.43 10.89 115 MET A N 1
ATOM 1786 C CA A MET A 1 99 ? 10.158 4.934 -17.518 0.57 6.36 115 MET A CA 1
ATOM 1787 C CA B MET A 1 99 ? 10.108 4.866 -17.505 0.43 9.37 115 MET A CA 1
ATOM 1788 C C A MET A 1 99 ? 10.354 3.933 -18.636 0.57 6.62 115 MET A C 1
ATOM 1789 C C B MET A 1 99 ? 10.347 3.879 -18.624 0.43 7.51 115 MET A C 1
ATOM 1790 O O A MET A 1 99 ? 10.996 2.907 -18.433 0.57 7.38 115 MET A O 1
ATOM 1791 O O B MET A 1 99 ? 11.000 2.838 -18.411 0.43 7.71 115 MET A O 1
ATOM 1818 N N . ILE A 1 100 ? 9.804 4.190 -19.807 0.94 6.47 116 ILE A N 1
ATOM 1819 C CA . ILE A 1 100 ? 9.875 3.269 -20.933 0.90 6.43 116 ILE A CA 1
ATOM 1820 C C . ILE A 1 100 ? 10.297 4.024 -22.173 0.89 6.81 116 ILE A C 1
ATOM 1821 O O . ILE A 1 100 ? 9.716 5.063 -22.516 0.96 7.91 116 ILE A O 1
ATOM 1837 N N . SER A 1 101 ? 11.302 3.491 -22.860 0.87 6.16 117 SER A N 1
ATOM 1838 C CA . SER A 1 101 ? 11.680 3.926 -24.194 1.00 7.58 117 SER A CA 1
ATOM 1839 C C . SER A 1 101 ? 11.426 2.755 -25.142 1.00 7.53 117 SER A C 1
ATOM 1840 O O . SER A 1 101 ? 11.922 1.633 -24.922 0.99 7.84 117 SER A O 1
ATOM 1848 N N . TYR A 1 102 ? 10.660 3.008 -26.187 1.00 7.91 118 TYR A N 1
ATOM 1849 C CA . TYR A 1 102 ? 10.364 2.005 -27.198 1.00 8.50 118 TYR A CA 1
ATOM 1850 C C . TYR A 1 102 ? 10.048 2.790 -28.459 1.00 8.97 118 TYR A C 1
ATOM 1851 O O . TYR A 1 102 ? 8.894 2.969 -28.852 1.00 10.54 118 TYR A O 1
ATOM 1869 N N . GLY A 1 103 ? 11.107 3.329 -29.076 0.98 9.63 119 GLY A N 1
ATOM 1870 C CA . GLY A 1 103 ? 10.944 4.357 -30.114 0.98 10.94 119 GLY A CA 1
ATOM 1871 C C . GLY A 1 103 ? 10.737 5.690 -29.487 1.00 10.96 119 GLY A C 1
ATOM 1872 O O . GLY A 1 103 ? 11.683 6.456 -29.282 0.91 11.64 119 GLY A O 1
ATOM 1876 N N . GLY A 1 104 ? 9.499 5.982 -29.095 1.00 11.29 120 GLY A N 1
ATOM 1877 C CA . GLY A 1 104 ? 9.231 7.109 -28.239 0.87 10.73 120 GLY A CA 1
ATOM 1878 C C . GLY A 1 104 ? 9.527 6.793 -26.787 1.00 10.20 120 GLY A C 1
ATOM 1879 O O . GLY A 1 104 ? 9.944 5.682 -26.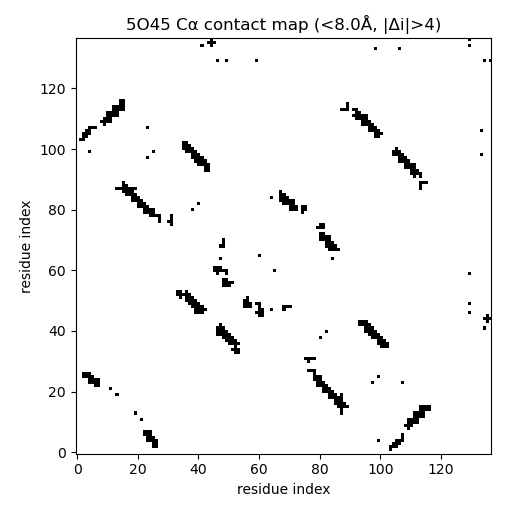459 1.00 10.23 120 GLY A O 1
ATOM 1883 N N . ALA A 1 105 ? 9.344 7.754 -25.907 0.97 10.38 121 ALA A N 1
ATOM 1884 C CA . ALA A 1 105 ? 9.616 7.559 -24.499 1.00 10.38 121 ALA A CA 1
ATOM 1885 C C . ALA A 1 105 ? 8.569 8.273 -23.659 1.00 10.11 121 ALA A C 1
ATOM 1886 O O . ALA A 1 105 ? 8.131 9.373 -24.031 1.00 11.47 121 ALA A O 1
ATOM 1893 N N . ASP A 1 106 ? 8.221 7.708 -22.523 0.95 9.30 122 ASP A N 1
ATOM 1894 C CA . ASP A 1 106 ? 7.289 8.338 -21.599 0.97 9.83 122 ASP A CA 1
ATOM 1895 C C . ASP A 1 106 ? 7.464 7.681 -20.245 1.00 9.45 122 ASP A C 1
ATOM 1896 O O . ASP A 1 106 ? 8.187 6.676 -20.102 0.97 9.17 122 ASP A O 1
ATOM 1905 N N . TYR A 1 107 ? 6.819 8.239 -19.216 1.00 9.74 123 TYR A N 1
ATOM 1906 C CA . TYR A 1 107 ? 6.865 7.685 -17.879 1.00 9.42 123 TYR A CA 1
ATOM 1907 C C . TYR A 1 107 ? 5.552 7.968 -17.174 1.00 10.04 123 TYR A C 1
ATOM 1908 O O . TYR A 1 107 ? 4.821 8.894 -17.547 0.99 11.33 123 TYR A O 1
ATOM 1926 N N . LYS A 1 108 ? 5.281 7.200 -16.131 1.00 9.64 124 LYS A N 1
ATOM 1927 C CA . LYS A 1 108 ? 4.150 7.425 -15.242 1.00 10.15 124 LYS A CA 1
ATOM 1928 C C . LYS A 1 108 ? 4.561 7.203 -13.812 1.00 9.22 124 LYS A C 1
ATOM 1929 O O . LYS A 1 108 ? 5.533 6.528 -13.526 0.97 9.82 124 LYS A O 1
ATOM 1948 N N . ARG A 1 109 ? 3.777 7.770 -12.916 0.91 9.49 125 ARG A N 1
ATOM 1949 C CA . ARG A 1 109 ? 3.916 7.602 -11.477 1.00 10.15 125 ARG A CA 1
ATOM 1950 C C . ARG A 1 109 ? 2.787 6.756 -10.913 1.00 9.68 125 ARG A C 1
ATOM 1951 O O . ARG A 1 109 ? 1.621 6.879 -11.284 0.93 11.52 125 ARG A O 1
ATOM 1965 N N . ILE A 1 110 ? 3.159 5.900 -9.968 1.00 8.71 126 ILE A N 1
ATOM 1966 C CA . ILE A 1 110 ? 2.223 5.035 -9.246 1.00 8.57 126 ILE A CA 1
ATOM 1967 C C . ILE A 1 110 ? 2.532 5.151 -7.775 1.00 8.65 126 ILE A C 1
ATOM 1968 O O . ILE A 1 110 ? 3.685 5.035 -7.353 1.00 9.78 126 ILE A O 1
ATOM 1984 N N . THR A 1 111 ? 1.503 5.333 -6.942 1.00 8.20 127 THR A N 1
ATOM 1985 C CA . THR A 1 111 ? 1.659 5.344 -5.501 0.93 8.26 127 THR A CA 1
ATOM 1986 C C . THR A 1 111 ? 1.310 3.981 -4.915 1.00 7.89 127 THR A C 1
ATOM 1987 O O . THR A 1 111 ? 0.312 3.385 -5.333 1.00 8.79 127 THR A O 1
ATOM 1998 N N . VAL A 1 112 ? 2.111 3.538 -3.965 0.99 8.28 128 VAL A N 1
ATOM 1999 C CA . VAL A 1 112 ? 1.846 2.329 -3.192 1.00 8.29 128 VAL A CA 1
ATOM 2000 C C . VAL A 1 112 ? 1.642 2.705 -1.757 1.00 8.11 128 VAL A C 1
ATOM 2001 O O . VAL A 1 112 ? 2.442 3.451 -1.194 0.99 9.22 128 VAL A O 1
ATOM 2014 N N . LYS A 1 113 ? 0.570 2.205 -1.149 1.00 8.45 129 LYS A N 1
ATOM 2015 C CA . LYS A 1 113 ? 0.294 2.306 0.280 1.00 8.90 129 LYS A CA 1
ATOM 2016 C C . LYS A 1 113 ? 0.316 0.886 0.845 1.00 8.92 129 LYS A C 1
ATOM 2017 O O . LYS A 1 113 ? -0.232 -0.025 0.209 1.00 9.99 129 LYS A O 1
ATOM 2026 N N . VAL A 1 114 ? 0.934 0.713 2.010 1.00 9.03 130 VAL A N 1
ATOM 2027 C CA . VAL A 1 114 ? 1.092 -0.592 2.622 0.95 9.43 130 VAL A CA 1
ATOM 2028 C C . VAL A 1 114 ? 0.302 -0.612 3.936 1.00 10.70 130 VAL A C 1
ATOM 2029 O O . VAL A 1 114 ? 0.559 0.192 4.834 0.97 13.14 130 VAL A O 1
ATOM 2042 N N A ASN A 1 115 ? -0.649 -1.549 4.026 0.61 9.51 131 ASN A N 1
ATOM 2043 N N B ASN A 1 115 ? -0.629 -1.547 4.066 0.39 11.54 131 ASN A N 1
ATOM 2044 C CA A ASN A 1 115 ? -1.384 -1.810 5.266 0.61 10.19 131 ASN A CA 1
ATOM 2045 C CA B ASN A 1 115 ? -1.350 -1.709 5.326 0.39 12.71 131 ASN A CA 1
ATOM 2046 C C A ASN A 1 115 ? -0.584 -2.727 6.171 0.61 9.80 131 ASN A C 1
ATOM 2047 C C B ASN A 1 115 ? -0.656 -2.727 6.204 0.39 10.85 131 ASN A C 1
ATOM 2048 O O A ASN A 1 115 ? -0.146 -3.809 5.760 0.61 11.46 131 ASN A O 1
ATOM 2049 O O B ASN A 1 115 ? -0.406 -3.866 5.798 0.39 10.88 131 ASN A O 1
ATOM 2070 N N . ALA A 1 116 ? -0.407 -2.341 7.433 0.91 10.70 132 ALA A N 1
ATOM 2071 C CA . ALA A 1 116 ? 0.211 -3.205 8.403 0.88 10.54 132 ALA A CA 1
ATOM 2072 C C . ALA A 1 116 ? -0.773 -4.285 8.868 1.00 11.33 132 ALA A C 1
ATOM 2073 O O . ALA A 1 116 ? -1.993 -4.199 8.600 1.00 11.95 132 ALA A O 1
ATOM 2080 N N . PRO A 1 117 ? -0.294 -5.325 9.548 1.00 12.04 133 PRO A N 1
ATOM 2081 C CA . PRO A 1 117 ? -1.110 -6.520 9.767 1.00 13.24 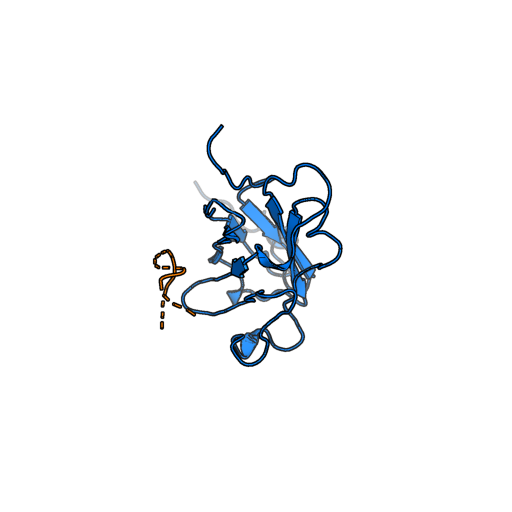133 PRO A CA 1
ATOM 2082 C C . PRO A 1 117 ? -2.390 -6.321 10.530 1.00 12.84 133 PRO A C 1
ATOM 2083 O O . PRO A 1 117 ? -3.337 -7.109 10.336 1.00 15.12 133 PRO A O 1
ATOM 2094 N N . TYR A 1 118 ? -2.469 -5.328 11.434 1.00 12.44 134 TYR A N 1
ATOM 2095 C CA . TYR A 1 118 ? -3.654 -5.133 12.269 0.88 12.17 134 TYR A CA 1
ATOM 2096 C C . TYR A 1 118 ? -4.481 -3.969 11.802 0.93 13.22 134 TYR A C 1
ATOM 2097 O O . TYR A 1 118 ? -5.435 -3.556 12.472 0.83 13.70 134 TYR A O 1
ATOM 2115 N N . ALA A 1 119 ? -4.197 -3.436 10.605 0.87 13.56 135 ALA A N 1
ATOM 2116 C CA . ALA A 1 119 ? -4.925 -2.262 10.136 0.87 14.09 135 ALA A CA 1
ATOM 2117 C C . ALA A 1 119 ? -6.428 -2.517 10.068 0.98 14.41 135 ALA A C 1
ATOM 2118 O O . ALA A 1 119 ? -7.220 -1.683 10.482 0.73 13.87 135 ALA A O 1
ATOM 2125 N N . ALA A 1 120 ? -6.837 -3.672 9.543 0.86 15.17 136 ALA A N 1
ATOM 2126 C CA . ALA A 1 120 ? -8.264 -3.910 9.393 0.77 16.04 136 ALA A CA 1
ATOM 2127 C C . ALA A 1 120 ? -8.959 -4.074 10.734 0.72 14.81 136 ALA A C 1
ATOM 2128 O O . ALA A 1 120 ? -10.034 -3.486 10.970 0.61 14.79 136 ALA A O 1
ATOM 2135 N N . ALA A 1 121 ? -8.354 -4.853 11.630 0.77 13.83 137 ALA A N 1
ATOM 2136 C CA . ALA A 1 121 ? -8.964 -5.081 12.932 0.75 13.69 137 ALA A CA 1
ATOM 2137 C C . ALA A 1 121 ? -9.096 -3.802 13.731 0.70 13.30 137 ALA A C 1
ATOM 2138 O O . ALA A 1 121 ? -9.981 -3.672 14.601 0.55 13.69 137 ALA A O 1
ATOM 2145 N N . LEU A 1 122 ? -8.160 -2.862 13.517 0.77 12.84 138 LEU A N 1
ATOM 2146 C CA . LEU A 1 122 ? -8.138 -1.630 14.286 1.00 14.13 138 LEU A CA 1
ATOM 2147 C C . LEU A 1 122 ? -8.785 -0.465 13.552 0.70 11.83 138 LEU A C 1
ATOM 2148 O O . LEU A 1 122 ? -8.773 0.639 14.089 0.64 12.05 138 LEU A O 1
ATOM 2164 N N . GLU A 1 123 ? -9.396 -0.699 12.374 0.83 13.15 139 GLU A N 1
ATOM 2165 C CA . GLU A 1 123 ? -9.973 0.425 11.646 0.74 14.12 139 GLU A CA 1
ATOM 2166 C C . GLU A 1 123 ? -10.943 1.229 12.519 0.79 13.48 139 GLU A C 1
ATOM 2167 O O . GLU A 1 123 ? -10.997 2.474 12.439 0.54 12.67 139 GLU A O 1
ATOM 2179 N N . HIS A 1 124 ? -11.716 0.549 13.360 0.80 13.70 140 HIS A N 1
ATOM 2180 C CA . HIS A 1 124 ? -12.768 1.198 14.128 0.74 15.17 140 HIS A CA 1
ATOM 2181 C C . HIS A 1 124 ? -12.400 1.350 15.610 0.61 15.05 140 HIS A C 1
ATOM 2182 O O . HIS A 1 124 ? -13.290 1.405 16.472 0.56 15.28 140 HIS A O 1
ATOM 2196 N N . HIS A 1 125 ? -11.078 1.366 15.875 0.90 16.57 141 HIS A N 1
ATOM 2197 C CA . HIS A 1 125 ? -10.594 1.468 17.246 0.90 17.00 141 HIS A CA 1
ATOM 2198 C C . HIS A 1 125 ? -11.038 2.761 17.907 0.90 19.08 141 HIS A C 1
ATOM 2199 O O . HIS A 1 125 ? -11.440 2.756 19.080 0.90 20.72 141 HIS A O 1
ATOM 2213 N N . HIS A 1 126 ? -10.915 3.903 17.190 1.00 20.03 142 HIS A N 1
ATOM 2214 C CA . HIS A 1 126 ? -11.220 5.179 17.799 0.81 20.54 142 HIS A CA 1
ATOM 2215 C C . HIS A 1 126 ? -11.390 6.230 16.728 0.68 18.95 142 HIS A C 1
ATOM 2216 O O . HIS A 1 126 ? -10.408 6.791 16.268 0.62 17.11 142 HIS A O 1
ATOM 2230 N N . HIS A 1 127 ? -12.592 6.512 16.339 0.85 18.92 143 HIS A N 1
ATOM 2231 C CA . HIS A 1 127 ? -12.866 7.600 15.417 1.00 18.20 143 HIS A CA 1
ATOM 2232 C C . HIS A 1 127 ? -12.940 8.920 16.181 1.00 22.41 143 HIS A C 1
ATOM 2233 O O . HIS A 1 127 ? -13.190 8.946 17.382 1.00 25.85 143 HIS A O 1
ATOM 2247 N N . HIS A 1 128 ? -12.784 10.044 15.451 1.00 24.47 144 HIS A N 1
ATOM 2248 C CA . HIS A 1 128 ? -12.824 11.394 16.026 1.00 24.32 144 HIS A CA 1
ATOM 2249 C C . HIS A 1 128 ? -13.555 12.344 15.076 1.00 26.21 144 HIS A C 1
ATOM 2250 O O . HIS A 1 128 ? -13.621 12.115 13.873 0.86 27.90 144 HIS A O 1
ATOM 2264 N N . HIS A 1 129 ? -14.098 13.428 15.633 0.88 26.99 145 H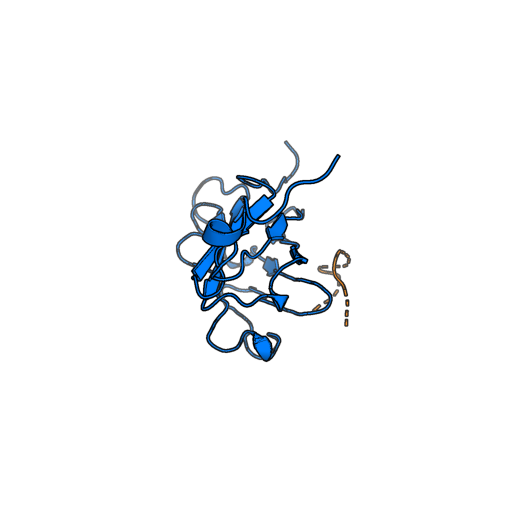IS A N 1
ATOM 2265 C CA . HIS A 1 129 ? -14.665 14.563 14.866 0.64 30.03 145 HIS A CA 1
ATOM 2266 C C . HIS A 1 129 ? -13.632 15.631 14.393 0.35 30.97 145 HIS A C 1
ATOM 2267 O O . HIS A 1 129 ? -13.913 16.731 13.784 1.00 26.16 145 HIS A O 1
ATOM 2282 N N . PHE B 2 1 ? 21.077 5.340 -11.923 0.99 9.91 1 PHE B N 1
ATOM 2283 C CA . PHE B 2 1 ? 20.734 4.893 -13.264 1.00 9.34 1 PHE B CA 1
ATOM 2284 C C . PHE B 2 1 ? 21.759 5.511 -14.208 1.00 9.17 1 PHE B C 1
ATOM 2285 O O . PHE B 2 1 ? 21.956 6.744 -14.131 1.00 10.32 1 PHE B O 1
ATOM 2357 N N . ASP B 2 5 ? 21.962 9.695 -22.079 1.00 11.99 5 ASP B N 1
ATOM 2358 C CA . ASP B 2 5 ? 20.845 10.636 -22.013 1.00 11.14 5 ASP B CA 1
ATOM 2359 C C . ASP B 2 5 ? 19.502 9.947 -21.860 1.00 9.84 5 ASP B C 1
ATOM 2360 O O . ASP B 2 5 ? 18.460 10.619 -21.842 1.00 10.17 5 ASP B O 1
ATOM 2370 N N . VAL B 2 6 ? 19.445 8.603 -21.734 1.00 9.51 6 VAL B N 1
ATOM 2371 C CA . VAL B 2 6 ? 18.155 7.906 -21.679 1.00 8.84 6 VAL B CA 1
ATOM 2372 C C . VAL B 2 6 ? 17.380 8.396 -20.479 1.00 8.05 6 VAL B C 1
ATOM 2373 O O . VAL B 2 6 ? 17.900 8.360 -19.345 0.99 8.27 6 VAL B O 1
ATOM 2409 N N . TYR B 2 8 ? 16.844 11.198 -19.284 1.00 8.82 8 TYR B N 1
ATOM 2410 C CA . TYR B 2 8 ? 17.500 12.281 -18.518 1.00 8.77 8 TYR B CA 1
ATOM 2411 C C . TYR B 2 8 ? 16.432 13.210 -17.985 1.00 8.59 8 TYR B C 1
ATOM 2412 O O . TYR B 2 8 ? 15.525 13.590 -18.698 0.99 9.64 8 TYR B O 1
ATOM 2439 N N . TRP B 2 10 ? 14.213 12.515 -15.638 1.00 9.44 10 TRP B N 1
ATOM 2440 C CA . TRP B 2 10 ? 13.060 11.816 -15.100 1.00 9.59 10 TRP B CA 1
ATOM 2441 C C . TRP B 2 10 ? 13.365 11.013 -13.861 1.00 9.45 10 TRP B C 1
ATOM 2442 O O . TRP B 2 10 ? 12.437 10.550 -13.190 0.99 11.46 10 TRP B O 1
ATOM 2463 N N . TYR B 2 11 ? 14.652 10.746 -13.543 0.99 9.59 11 TYR B N 1
ATOM 2464 C CA . TYR B 2 11 ? 15.047 9.881 -12.489 1.00 9.70 11 TYR B CA 1
ATOM 2465 C C . TYR B 2 11 ? 15.935 10.593 -11.483 1.00 10.43 11 TYR B C 1
ATOM 2466 O O . TYR B 2 11 ? 16.590 11.602 -11.784 0.90 11.28 11 TYR B O 1
ATOM 2484 N N . LEU B 2 12 ? 16.028 10.020 -10.290 1.00 11.46 12 LEU B N 1
ATOM 2485 C CA . LEU B 2 12 ? 16.782 10.523 -9.147 0.99 13.43 12 LEU B CA 1
ATOM 2486 C C . LEU B 2 12 ? 18.028 9.765 -8.828 0.97 13.79 12 LEU B C 1
ATOM 2487 O O . LEU B 2 12 ? 18.973 10.290 -8.190 0.89 15.67 12 LEU B O 1
ATOM 2518 N N . GLY B 2 14 ? 21.576 8.575 -8.753 0.88 18.02 14 GLY B N 1
ATOM 2519 C CA . GLY B 2 14 ? 22.883 9.053 -9.233 1.00 22.40 14 GLY B CA 1
ATOM 2520 C C . GLY B 2 14 ? 22.901 10.538 -9.124 0.76 28.05 14 GLY B C 1
ATOM 2521 O O . GLY B 2 14 ? 21.937 11.168 -8.695 0.84 29.29 14 GLY B O 1
#